Protein AF-A0A964ZH39-F1 (afdb_monomer_lite)

Sequence (64 aa):
MAILANDSIYAPAVVPEALEWALGKWCRHEADRVEISAAIEELFSWVSFTARQKPASDFWKEYF

pLDDT: mean 91.47, std 7.45, range [59.31, 97.81]

Foldseek 3Di:
DVVCVVVVQDFDPCLVVQLVVLVVCVVVVVDDPVRSVVSNVVSVVVSVVVSVPQDDDPVCVVPD

Radius of gyration: 14.77 Å; chains: 1; bounding box: 32×19×40 Å

Secondary structure (DSSP, 8-state):
-HHHHHTT----TTHHHHHHHHHHHHHTTSS-HHHHHHHHHHHHHHHHHHHHTS--SHHHHTT-

Structure (mmCIF, N/CA/C/O backbone):
data_AF-A0A964ZH39-F1
#
_entry.id   AF-A0A964ZH39-F1
#
loop_
_atom_site.group_PDB
_atom_site.id
_atom_site.type_symbol
_atom_site.label_atom_id
_atom_site.label_alt_id
_atom_site.label_comp_id
_atom_site.label_asym_id
_atom_site.label_entity_id
_atom_site.label_seq_id
_atom_site.pdbx_PDB_ins_code
_atom_site.Cartn_x
_atom_site.Cartn_y
_atom_site.Cartn_z
_atom_site.occupancy
_atom_site.B_iso_or_equiv
_atom_site.auth_seq_id
_atom_site.auth_comp_id
_atom_site.auth_asym_id
_atom_site.auth_atom_id
_atom_site.pdbx_PDB_model_num
ATOM 1 N N . MET A 1 1 ? -3.118 -9.688 1.977 1.00 59.31 1 MET A N 1
ATOM 2 C CA . MET A 1 1 ? -3.793 -8.939 3.065 1.00 59.31 1 MET A CA 1
ATOM 3 C C . MET A 1 1 ? -3.385 -9.371 4.473 1.00 59.31 1 MET A C 1
ATOM 5 O O . MET A 1 1 ? -3.327 -8.503 5.330 1.00 59.31 1 MET A O 1
ATOM 9 N N . ALA A 1 2 ? -3.064 -10.649 4.723 1.00 65.25 2 ALA A N 1
ATOM 10 C CA . ALA A 1 2 ? -2.709 -11.140 6.065 1.00 65.25 2 ALA A CA 1
ATOM 11 C C . ALA A 1 2 ? -1.572 -10.367 6.772 1.00 65.25 2 ALA A C 1
ATOM 13 O O . ALA A 1 2 ? -1.625 -10.208 7.982 1.00 65.25 2 ALA A O 1
ATOM 14 N N . ILE A 1 3 ? -0.585 -9.847 6.028 1.00 77.44 3 ILE A N 1
ATOM 15 C CA . ILE A 1 3 ? 0.556 -9.112 6.605 1.00 77.44 3 ILE A CA 1
ATOM 16 C C . ILE A 1 3 ? 0.126 -7.767 7.215 1.00 77.44 3 ILE A C 1
ATOM 18 O O . ILE A 1 3 ? 0.463 -7.493 8.355 1.00 77.44 3 ILE A O 1
ATOM 22 N N . LEU A 1 4 ? -0.656 -6.948 6.499 1.00 78.94 4 LEU A N 1
ATOM 23 C CA . LEU A 1 4 ? -1.080 -5.630 7.003 1.00 78.94 4 LEU A CA 1
ATOM 24 C C . LEU A 1 4 ? -2.124 -5.753 8.120 1.00 78.94 4 LEU A C 1
ATOM 26 O O . LEU A 1 4 ? -2.077 -5.020 9.104 1.00 78.94 4 LEU A O 1
ATOM 30 N N . ALA A 1 5 ? -3.032 -6.724 8.000 1.00 79.31 5 ALA A N 1
ATOM 31 C CA . ALA A 1 5 ? -4.045 -6.969 9.020 1.00 79.31 5 ALA A CA 1
ATOM 32 C C . ALA A 1 5 ? -3.438 -7.417 10.362 1.00 79.31 5 ALA A C 1
ATOM 34 O O . ALA A 1 5 ? -4.014 -7.122 11.405 1.00 79.31 5 ALA A O 1
ATOM 35 N N . ASN A 1 6 ? -2.272 -8.077 10.348 1.00 80.88 6 ASN A N 1
ATOM 36 C CA . ASN A 1 6 ? -1.544 -8.449 11.564 1.00 80.88 6 ASN A CA 1
ATOM 37 C C . ASN A 1 6 ? -1.122 -7.228 12.399 1.00 80.88 6 ASN A C 1
ATOM 39 O O . ASN A 1 6 ? -1.080 -7.308 13.622 1.00 80.88 6 ASN A O 1
ATOM 43 N N . ASP A 1 7 ? -0.878 -6.094 11.742 1.00 80.62 7 ASP A N 1
ATOM 44 C CA . ASP A 1 7 ? -0.523 -4.827 12.387 1.00 80.62 7 ASP A CA 1
ATOM 45 C C . ASP A 1 7 ? -1.747 -3.909 12.567 1.00 80.62 7 ASP A C 1
ATOM 47 O O . ASP A 1 7 ? -1.616 -2.699 12.755 1.00 80.62 7 ASP A O 1
ATOM 51 N N . SER A 1 8 ? -2.963 -4.466 12.481 1.00 82.38 8 SER A N 1
ATOM 52 C CA . SER A 1 8 ? -4.230 -3.722 12.513 1.00 82.38 8 SER A CA 1
ATOM 53 C C . SER A 1 8 ? -4.343 -2.639 11.427 1.00 82.38 8 SER A C 1
ATOM 55 O O . SER A 1 8 ? -5.078 -1.658 11.587 1.00 82.38 8 SER A O 1
ATOM 57 N N . ILE A 1 9 ? -3.639 -2.824 10.302 1.00 85.25 9 ILE A N 1
ATOM 58 C CA . ILE A 1 9 ? -3.683 -1.953 9.125 1.00 85.25 9 ILE A CA 1
ATOM 59 C C . ILE A 1 9 ? -4.649 -2.550 8.097 1.00 85.25 9 ILE A C 1
ATOM 61 O O . ILE A 1 9 ? -4.368 -3.548 7.431 1.00 85.25 9 ILE A O 1
ATOM 65 N N . TYR A 1 10 ? -5.790 -1.886 7.923 1.00 86.75 10 TYR A N 1
ATOM 66 C CA . TYR A 1 10 ? -6.831 -2.275 6.971 1.00 86.75 10 TYR A CA 1
ATOM 67 C C . TYR A 1 10 ? -6.715 -1.450 5.691 1.00 86.75 10 TYR A C 1
ATOM 69 O O . TYR A 1 10 ? -7.470 -0.507 5.458 1.00 86.75 10 TYR A O 1
ATOM 77 N N . ALA A 1 11 ? -5.711 -1.781 4.884 1.00 89.00 11 ALA A N 1
ATOM 78 C CA . ALA A 1 11 ? -5.454 -1.084 3.634 1.00 89.00 11 ALA A CA 1
ATOM 79 C C . ALA A 1 11 ? -6.571 -1.317 2.591 1.00 89.00 11 ALA A C 1
ATOM 81 O O . ALA A 1 11 ? -7.233 -2.360 2.610 1.00 89.00 11 ALA A O 1
ATOM 82 N N . PRO A 1 12 ? -6.747 -0.387 1.634 1.00 90.75 12 PRO A N 1
ATOM 83 C CA . PRO A 1 12 ? -7.651 -0.565 0.502 1.00 90.75 12 PRO A CA 1
ATOM 84 C C . PRO A 1 12 ? -7.386 -1.866 -0.265 1.00 90.75 12 PRO A C 1
ATOM 86 O O . PRO A 1 12 ? -6.237 -2.250 -0.488 1.00 90.75 12 PRO A O 1
ATOM 89 N N . ALA A 1 13 ? -8.456 -2.523 -0.724 1.00 91.69 13 ALA A N 1
ATOM 90 C CA . ALA A 1 13 ? -8.382 -3.822 -1.404 1.00 91.69 13 ALA A CA 1
ATOM 91 C C . ALA A 1 13 ? -7.495 -3.822 -2.663 1.00 91.69 13 ALA A C 1
ATOM 93 O O . ALA A 1 13 ? -6.956 -4.864 -3.019 1.00 91.69 13 ALA A O 1
ATOM 94 N N . VAL A 1 14 ? -7.314 -2.655 -3.289 1.00 93.50 14 VAL A N 1
ATOM 95 C CA . VAL A 1 14 ? -6.509 -2.455 -4.504 1.00 93.50 14 VAL A CA 1
ATOM 96 C C . VAL A 1 14 ? -4.995 -2.467 -4.251 1.00 93.50 14 VAL A C 1
ATOM 98 O O . VAL A 1 14 ? -4.225 -2.584 -5.19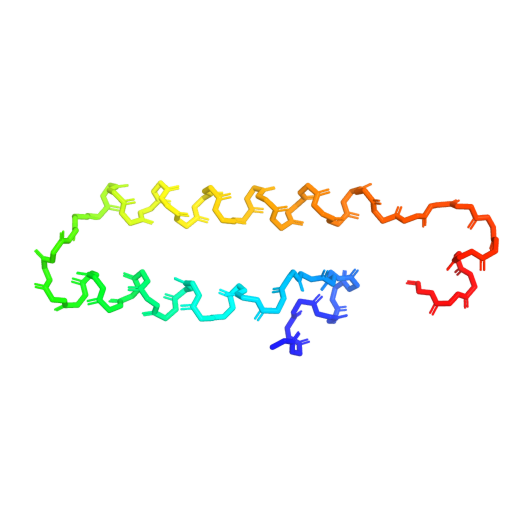4 1.00 93.50 14 VAL A O 1
ATOM 101 N N . VAL A 1 15 ? -4.525 -2.360 -3.001 1.00 94.00 15 VAL A N 1
ATOM 102 C CA . VAL A 1 15 ? -3.081 -2.229 -2.709 1.00 94.00 15 VAL A CA 1
ATOM 103 C C . VAL A 1 15 ? -2.237 -3.394 -3.257 1.00 94.00 15 VAL A C 1
ATOM 105 O O . VAL A 1 15 ? -1.212 -3.115 -3.877 1.00 94.00 15 VAL A O 1
ATOM 108 N N . PRO A 1 16 ? -2.623 -4.677 -3.102 1.00 92.7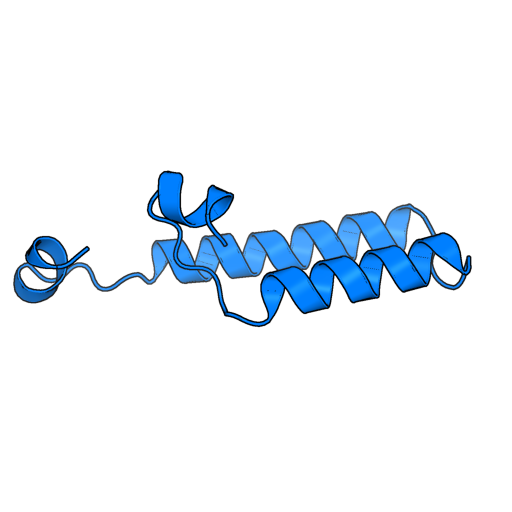5 16 PRO A N 1
ATOM 109 C CA . PRO A 1 16 ? -1.888 -5.783 -3.717 1.00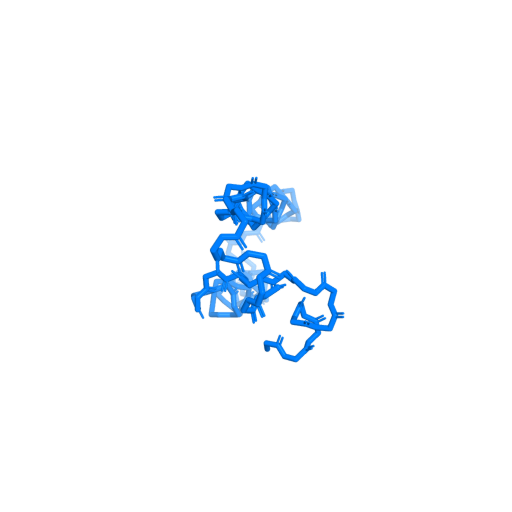 92.75 16 PRO A CA 1
ATOM 110 C C . PRO A 1 16 ? -1.839 -5.694 -5.249 1.00 92.75 16 PRO A C 1
ATOM 112 O O . PRO A 1 16 ? -0.768 -5.845 -5.827 1.00 92.75 16 PRO A O 1
ATOM 115 N N . GLU A 1 17 ? -2.965 -5.374 -5.893 1.00 95.31 17 GLU A N 1
ATOM 116 C CA . GLU A 1 17 ? -3.054 -5.217 -7.353 1.00 95.31 17 GLU A CA 1
ATOM 117 C C . GLU A 1 17 ? -2.172 -4.060 -7.850 1.00 95.31 17 GLU A C 1
ATOM 119 O O . GLU A 1 17 ? -1.460 -4.191 -8.845 1.00 95.31 17 GLU A O 1
ATOM 124 N N . ALA A 1 18 ? -2.147 -2.941 -7.121 1.00 96.06 18 ALA A N 1
ATOM 125 C CA . ALA A 1 18 ? -1.298 -1.795 -7.434 1.00 96.06 18 ALA A CA 1
ATOM 126 C C . ALA A 1 18 ? 0.202 -2.132 -7.325 1.00 96.06 18 ALA A C 1
ATOM 128 O O . ALA A 1 18 ? 0.992 -1.711 -8.172 1.00 96.06 18 ALA A O 1
ATOM 129 N N . LEU A 1 19 ? 0.598 -2.924 -6.320 1.00 95.81 19 LEU A N 1
ATOM 130 C CA . LEU A 1 19 ? 1.977 -3.406 -6.176 1.00 95.81 19 LEU A CA 1
ATOM 131 C C . LEU A 1 19 ? 2.369 -4.361 -7.309 1.00 95.81 19 LEU A C 1
ATOM 133 O O . LEU A 1 19 ? 3.461 -4.232 -7.862 1.00 95.81 19 LEU A O 1
ATOM 137 N N . GLU A 1 20 ? 1.486 -5.290 -7.683 1.00 96.62 20 GLU A N 1
ATOM 138 C CA . GLU A 1 20 ? 1.705 -6.196 -8.818 1.00 96.62 20 GLU A CA 1
ATOM 139 C C . GLU A 1 20 ? 1.842 -5.427 -10.135 1.00 96.62 20 GLU A C 1
ATOM 141 O O . GLU A 1 20 ? 2.728 -5.716 -10.944 1.00 96.62 20 GLU A O 1
ATOM 146 N N . TRP A 1 21 ? 1.017 -4.398 -10.334 1.00 96.62 21 TRP A N 1
ATOM 147 C CA . TRP A 1 21 ? 1.098 -3.526 -11.498 1.00 96.62 21 TRP A CA 1
ATOM 148 C C . TRP A 1 21 ? 2.428 -2.762 -11.558 1.00 96.62 21 TRP A C 1
ATOM 150 O O . TRP A 1 21 ? 3.086 -2.770 -12.604 1.00 96.62 21 TRP A O 1
ATOM 160 N N . ALA A 1 22 ? 2.864 -2.165 -10.443 1.00 96.88 22 ALA A N 1
ATOM 161 C CA . ALA A 1 22 ? 4.145 -1.462 -10.353 1.00 96.88 22 ALA A CA 1
ATOM 162 C C . ALA A 1 22 ? 5.332 -2.409 -10.602 1.00 96.88 22 ALA A C 1
ATOM 164 O O . ALA A 1 22 ? 6.235 -2.093 -11.380 1.00 96.88 22 ALA A O 1
ATOM 165 N N . LEU A 1 23 ? 5.300 -3.616 -10.029 1.00 96.06 23 LEU A N 1
ATOM 166 C CA . LEU A 1 23 ? 6.302 -4.648 -10.298 1.00 96.06 23 LEU A CA 1
ATOM 167 C C . LEU A 1 23 ? 6.320 -5.041 -11.782 1.00 96.06 23 LEU A C 1
ATOM 169 O O . LEU A 1 23 ? 7.389 -5.162 -12.378 1.00 96.06 23 LEU A O 1
ATOM 173 N N . GLY A 1 24 ? 5.150 -5.187 -12.407 1.00 97.44 24 GLY A N 1
ATOM 174 C CA . GLY A 1 24 ? 5.037 -5.473 -13.835 1.00 97.44 24 GLY A CA 1
ATOM 175 C C . GLY A 1 24 ? 5.660 -4.384 -14.713 1.00 97.44 24 GLY A C 1
ATOM 176 O O . GLY A 1 24 ? 6.341 -4.705 -15.688 1.00 97.44 24 GLY A O 1
ATOM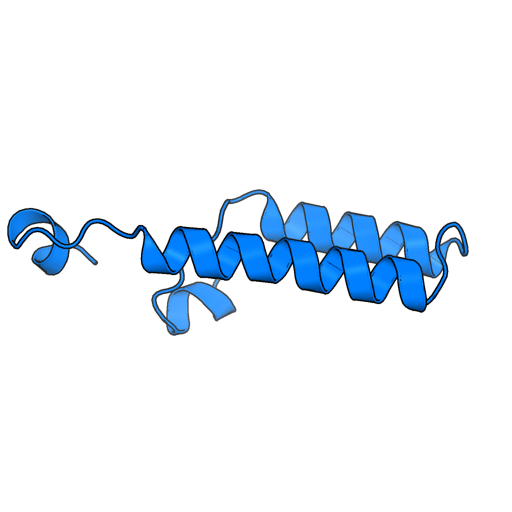 177 N N . LYS A 1 25 ? 5.476 -3.106 -14.357 1.00 97.38 25 LYS A N 1
ATOM 178 C CA . LYS A 1 25 ? 6.122 -1.964 -15.028 1.00 97.38 25 LYS A CA 1
ATOM 179 C C . LYS A 1 25 ? 7.645 -2.021 -14.918 1.00 97.38 25 LYS A C 1
ATOM 181 O O . LYS A 1 25 ? 8.331 -1.878 -15.929 1.00 97.38 25 LYS A O 1
ATOM 186 N N . TRP A 1 26 ? 8.156 -2.306 -13.721 1.00 96.62 26 TRP A N 1
ATOM 187 C CA . TRP A 1 26 ? 9.589 -2.474 -13.473 1.00 96.62 26 TRP A CA 1
ATOM 188 C C . TRP A 1 26 ? 10.189 -3.621 -14.299 1.00 96.62 26 TRP A C 1
ATOM 190 O O . TRP A 1 26 ? 11.169 -3.432 -15.016 1.00 96.62 26 TRP A O 1
ATOM 200 N N . CYS A 1 27 ? 9.571 -4.807 -14.259 1.00 96.81 27 CYS A N 1
ATOM 201 C CA . CYS A 1 27 ? 10.056 -5.993 -14.970 1.00 96.81 27 CYS A CA 1
ATOM 202 C C . CYS A 1 27 ? 10.063 -5.833 -16.496 1.00 96.81 27 CYS A C 1
ATOM 204 O O . CYS A 1 27 ? 10.879 -6.460 -17.167 1.00 96.81 27 CYS A O 1
ATOM 206 N N . ARG A 1 28 ? 9.166 -5.011 -17.052 1.00 97.81 28 ARG A N 1
ATOM 207 C CA . ARG A 1 28 ? 9.120 -4.706 -18.490 1.00 97.81 28 ARG A CA 1
ATOM 208 C C . ARG A 1 28 ? 10.027 -3.540 -18.898 1.00 97.81 28 ARG A C 1
ATOM 210 O O . ARG A 1 28 ? 10.009 -3.160 -20.063 1.00 97.81 28 ARG A O 1
ATOM 217 N N . HIS A 1 29 ? 10.815 -2.989 -17.968 1.00 95.56 29 HIS A N 1
ATOM 218 C CA . HIS A 1 29 ? 11.634 -1.790 -18.176 1.00 95.56 29 HIS A CA 1
ATOM 219 C C . HIS A 1 29 ? 10.821 -0.573 -18.662 1.00 95.56 29 HIS A C 1
ATOM 221 O O . HIS A 1 29 ? 11.347 0.297 -19.349 1.00 95.56 29 HIS A O 1
ATOM 227 N N . GLU A 1 30 ? 9.532 -0.514 -18.310 1.00 97.38 30 GLU A N 1
ATOM 228 C CA . GLU A 1 30 ? 8.633 0.601 -18.647 1.00 97.38 30 GLU A CA 1
ATOM 229 C C . GLU A 1 30 ? 8.714 1.750 -17.635 1.00 97.38 30 GLU A C 1
ATOM 231 O O . GLU A 1 30 ? 8.158 2.815 -17.884 1.00 97.38 30 GLU A O 1
ATOM 236 N N . ALA A 1 31 ? 9.357 1.513 -16.493 1.00 95.19 31 ALA A N 1
ATOM 237 C CA . ALA A 1 31 ? 9.619 2.499 -15.458 1.00 95.19 31 ALA A CA 1
ATOM 238 C C . ALA A 1 31 ? 11.003 2.245 -14.860 1.00 95.19 31 ALA A C 1
ATOM 240 O O . ALA A 1 31 ? 11.436 1.089 -14.755 1.00 95.19 31 ALA A O 1
ATOM 241 N N . ASP A 1 32 ? 11.693 3.311 -14.470 1.00 96.00 32 ASP A N 1
ATOM 242 C CA . ASP A 1 32 ? 12.999 3.221 -13.835 1.00 96.00 32 ASP A CA 1
ATOM 243 C C . ASP A 1 32 ? 12.907 3.053 -12.303 1.00 96.00 32 ASP A C 1
ATOM 245 O O . ASP A 1 32 ? 11.833 2.995 -11.697 1.00 96.00 32 ASP A O 1
ATOM 249 N N . ARG A 1 33 ? 14.068 2.910 -11.648 1.00 95.56 33 ARG A N 1
ATOM 250 C CA . ARG A 1 33 ? 14.122 2.631 -10.207 1.00 95.56 33 ARG A CA 1
ATOM 251 C C . ARG A 1 33 ? 13.579 3.807 -9.400 1.00 95.56 33 ARG A C 1
ATOM 253 O O . ARG A 1 33 ? 13.011 3.588 -8.331 1.00 95.56 33 ARG A O 1
ATOM 260 N N . VAL A 1 34 ? 13.812 5.028 -9.871 1.00 97.31 34 VAL A N 1
ATOM 261 C CA . VAL A 1 34 ? 13.399 6.260 -9.197 1.00 97.31 34 VAL A CA 1
ATOM 262 C C . VAL A 1 34 ? 11.883 6.381 -9.277 1.00 97.31 34 VAL A C 1
ATOM 264 O O . VAL A 1 34 ? 11.243 6.561 -8.243 1.00 97.31 34 VAL A O 1
ATOM 267 N N . GLU A 1 35 ? 11.310 6.179 -10.463 1.00 96.12 35 GLU A N 1
ATOM 268 C CA . GLU A 1 35 ? 9.864 6.199 -10.699 1.00 96.12 35 GLU A CA 1
ATOM 269 C C . GLU A 1 35 ? 9.136 5.146 -9.855 1.00 96.12 35 GLU A C 1
ATOM 271 O O . GLU A 1 35 ? 8.173 5.462 -9.156 1.00 96.12 35 GLU A O 1
ATOM 276 N N . ILE A 1 36 ? 9.627 3.902 -9.854 1.00 96.69 36 ILE A N 1
ATOM 277 C CA . ILE A 1 36 ? 9.018 2.813 -9.078 1.00 96.69 36 ILE A CA 1
ATOM 278 C C . ILE A 1 36 ? 9.128 3.058 -7.572 1.00 96.69 36 ILE A C 1
ATOM 280 O O . ILE A 1 36 ? 8.164 2.815 -6.847 1.00 96.69 36 ILE A O 1
ATOM 284 N N . SER A 1 37 ? 10.273 3.550 -7.090 1.00 96.56 37 SER A N 1
ATOM 285 C CA . SER A 1 37 ? 10.445 3.837 -5.658 1.00 96.56 37 SER A CA 1
ATOM 286 C C . SER A 1 37 ? 9.483 4.934 -5.203 1.00 96.56 37 SER A C 1
ATOM 288 O O . SER A 1 37 ? 8.784 4.745 -4.211 1.00 96.56 37 SER A O 1
ATOM 290 N N . ALA A 1 38 ? 9.373 6.024 -5.970 1.00 97.38 38 ALA A N 1
ATOM 291 C CA . ALA A 1 38 ? 8.441 7.109 -5.677 1.00 97.38 38 ALA A CA 1
ATOM 292 C C . ALA A 1 38 ? 6.975 6.634 -5.686 1.00 97.38 38 ALA A C 1
ATOM 294 O O . ALA A 1 38 ? 6.219 6.960 -4.773 1.00 97.38 38 ALA A O 1
ATOM 295 N N . ALA A 1 39 ? 6.582 5.808 -6.663 1.00 96.44 39 ALA A N 1
ATOM 296 C CA . ALA A 1 39 ? 5.223 5.269 -6.750 1.00 96.44 39 ALA A CA 1
ATOM 297 C C . ALA A 1 39 ? 4.872 4.346 -5.567 1.00 96.44 39 ALA A C 1
ATOM 299 O O . ALA A 1 39 ? 3.760 4.389 -5.037 1.00 96.44 39 ALA A O 1
ATOM 300 N N . ILE A 1 40 ? 5.821 3.514 -5.125 1.00 96.56 40 ILE A N 1
ATOM 301 C CA . ILE A 1 40 ? 5.636 2.655 -3.949 1.00 96.56 40 ILE A CA 1
ATOM 302 C C . ILE A 1 40 ? 5.524 3.509 -2.679 1.00 96.56 40 ILE A C 1
ATOM 304 O O . ILE A 1 40 ? 4.635 3.269 -1.861 1.00 96.56 40 ILE A O 1
ATOM 308 N N . GLU A 1 41 ? 6.379 4.520 -2.513 1.00 97.56 41 GLU A N 1
ATOM 309 C CA . GLU A 1 41 ? 6.310 5.451 -1.380 1.00 97.56 41 GLU A CA 1
ATOM 310 C C . GLU A 1 41 ? 4.963 6.186 -1.324 1.00 97.56 41 GLU A C 1
ATOM 312 O O . GLU A 1 41 ? 4.349 6.271 -0.257 1.00 97.56 41 GLU A O 1
ATOM 317 N N . GLU A 1 42 ? 4.459 6.653 -2.467 1.00 97.25 42 GLU A N 1
ATOM 318 C CA . GLU A 1 42 ? 3.142 7.281 -2.579 1.00 97.25 42 GLU A CA 1
ATOM 319 C C . GLU A 1 42 ? 2.019 6.322 -2.153 1.00 97.25 42 GLU A C 1
ATOM 321 O O . GLU A 1 42 ? 1.164 6.680 -1.333 1.00 97.25 42 GLU A O 1
ATOM 326 N N . LEU A 1 43 ? 2.057 5.073 -2.626 1.00 96.19 43 LEU A N 1
ATOM 327 C CA . LEU A 1 43 ? 1.074 4.053 -2.265 1.00 96.19 43 LEU A CA 1
ATOM 328 C C . LEU A 1 43 ? 1.061 3.783 -0.751 1.00 96.19 43 LEU A C 1
ATOM 330 O O . LEU A 1 43 ? -0.005 3.735 -0.132 1.00 96.19 43 LEU A O 1
ATOM 334 N N . PHE A 1 44 ? 2.232 3.647 -0.123 1.00 95.38 44 PHE A N 1
ATOM 335 C CA . PHE A 1 44 ? 2.327 3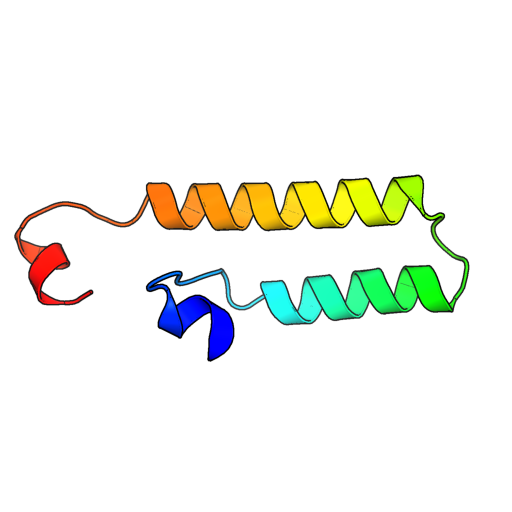.420 1.324 1.00 95.38 44 PHE A CA 1
ATOM 336 C C . PHE A 1 44 ? 2.014 4.669 2.159 1.00 95.38 44 PHE A C 1
ATOM 338 O O . PHE A 1 44 ? 1.525 4.546 3.289 1.00 95.38 44 PHE A O 1
ATOM 345 N N . SER A 1 45 ? 2.215 5.868 1.610 1.00 96.06 45 SER A N 1
ATOM 346 C CA . SER A 1 45 ? 1.727 7.115 2.204 1.00 96.06 45 SER A CA 1
ATOM 347 C C . SER A 1 45 ? 0.197 7.123 2.279 1.00 96.06 45 SER A C 1
ATOM 349 O O . SER A 1 45 ? -0.374 7.411 3.335 1.00 96.06 45 SER A O 1
ATOM 351 N N . TRP A 1 46 ? -0.483 6.690 1.211 1.00 95.06 46 TRP A N 1
ATOM 352 C CA . TRP A 1 46 ? -1.938 6.532 1.218 1.00 95.06 46 TRP A CA 1
ATOM 353 C C . TRP A 1 46 ? -2.407 5.476 2.225 1.00 95.06 46 TRP A C 1
ATOM 355 O O . TRP A 1 46 ? -3.313 5.748 3.015 1.00 95.06 46 TRP A O 1
ATOM 365 N N . VAL A 1 47 ? -1.753 4.309 2.285 1.00 93.88 47 VAL A N 1
ATOM 366 C CA . VAL A 1 47 ? -2.055 3.285 3.305 1.00 93.88 47 VAL A CA 1
ATOM 367 C C . VAL A 1 47 ? -1.921 3.865 4.715 1.00 93.88 47 VAL A C 1
ATOM 369 O O . VAL A 1 47 ? -2.839 3.740 5.527 1.00 93.88 47 VAL A O 1
ATOM 372 N N . SER A 1 48 ? -0.828 4.577 4.990 1.00 93.75 48 SER A N 1
ATOM 373 C CA . SER A 1 48 ? -0.599 5.234 6.282 1.00 93.75 48 SER A CA 1
ATOM 374 C C . SER A 1 48 ? -1.683 6.262 6.608 1.00 93.75 48 SER A C 1
ATOM 376 O O . SER A 1 48 ? -2.142 6.344 7.748 1.00 93.75 48 SER A O 1
ATOM 378 N N . PHE A 1 49 ? -2.129 7.033 5.614 1.00 93.62 49 PHE A N 1
ATOM 379 C CA . PHE A 1 49 ? -3.234 7.972 5.772 1.00 93.62 49 PHE A CA 1
ATOM 380 C C . PHE A 1 49 ? -4.541 7.253 6.129 1.00 93.62 49 PHE A C 1
ATOM 382 O O . PHE A 1 49 ? -5.196 7.638 7.096 1.00 93.62 49 PHE A O 1
ATOM 389 N N . THR A 1 50 ? -4.893 6.176 5.418 1.00 90.69 50 THR A N 1
ATOM 390 C CA . THR A 1 50 ? -6.112 5.401 5.716 1.00 90.69 50 THR A CA 1
ATOM 391 C C . THR A 1 50 ? -6.083 4.782 7.112 1.00 90.69 50 THR A C 1
ATOM 393 O O . THR A 1 50 ? -7.081 4.845 7.825 1.00 90.69 50 THR A O 1
ATOM 396 N N . ALA A 1 51 ? -4.928 4.278 7.553 1.00 89.81 51 ALA A N 1
ATOM 397 C CA . ALA A 1 51 ? -4.762 3.738 8.898 1.00 89.81 51 ALA A CA 1
ATOM 398 C C . ALA A 1 51 ? -4.963 4.810 9.985 1.00 89.81 51 ALA A C 1
ATOM 400 O O . ALA A 1 51 ? -5.593 4.545 11.006 1.00 89.81 51 ALA A O 1
ATOM 401 N N . ARG A 1 52 ? -4.479 6.040 9.760 1.00 90.38 52 ARG A N 1
ATOM 402 C CA . ARG A 1 52 ? -4.653 7.171 10.694 1.00 90.38 52 ARG A CA 1
ATOM 403 C C . ARG A 1 52 ? -6.081 7.709 10.742 1.00 90.38 52 ARG A C 1
ATOM 405 O O . ARG A 1 52 ? -6.486 8.236 11.769 1.00 90.38 52 ARG A O 1
ATOM 412 N N . GLN A 1 53 ? -6.823 7.590 9.644 1.00 90.94 53 GLN A N 1
ATOM 413 C CA . GLN A 1 53 ? -8.222 8.023 9.541 1.00 90.94 53 GLN A CA 1
ATOM 414 C C . GLN A 1 53 ? -9.219 6.959 10.023 1.00 90.94 53 GLN A C 1
ATOM 416 O O . GLN A 1 53 ? -10.431 7.132 9.884 1.00 90.94 53 GLN A O 1
ATOM 421 N N . LYS A 1 54 ? -8.727 5.851 10.589 1.00 89.00 54 LYS A N 1
ATOM 422 C CA . LYS A 1 54 ? -9.561 4.817 11.199 1.00 89.00 5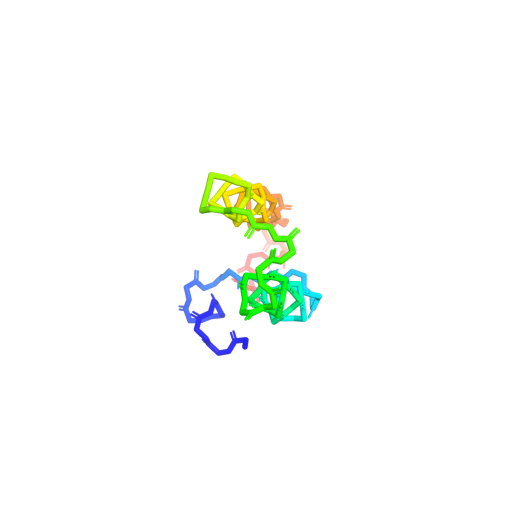4 LYS A CA 1
ATOM 423 C C . LYS A 1 54 ? -10.475 5.454 12.264 1.00 89.00 54 LYS A C 1
ATOM 425 O O . LYS A 1 54 ? -9.982 6.226 13.090 1.00 89.00 54 LYS A O 1
ATOM 430 N N . PRO A 1 55 ? -11.792 5.163 12.266 1.00 91.38 55 PRO A N 1
ATOM 431 C CA . PRO A 1 55 ? -12.704 5.774 13.228 1.00 91.38 55 PRO A CA 1
ATOM 432 C C . PRO A 1 55 ? -12.251 5.518 14.672 1.00 91.38 55 PRO A C 1
ATOM 434 O O . PRO A 1 55 ? -11.909 4.402 15.036 1.00 91.38 55 PRO A O 1
ATOM 437 N N . ALA A 1 56 ? -12.240 6.552 15.509 1.00 89.50 56 ALA A N 1
ATOM 438 C CA . ALA A 1 56 ? -11.697 6.465 16.869 1.00 89.50 56 ALA A CA 1
ATOM 439 C C . ALA A 1 56 ? -12.751 6.691 17.965 1.00 89.50 56 ALA A C 1
ATOM 441 O O . ALA A 1 56 ? -12.398 6.893 19.128 1.00 89.50 56 ALA A O 1
ATOM 442 N N . SER A 1 57 ? -14.042 6.689 17.622 1.00 93.31 57 SER A N 1
ATOM 443 C CA . SER A 1 57 ? -15.100 6.751 18.635 1.00 93.31 57 SER A CA 1
ATOM 444 C C . SER A 1 57 ? -15.153 5.450 19.429 1.00 93.31 57 SER A C 1
ATOM 446 O O . SER A 1 57 ? -14.859 4.385 18.886 1.00 93.31 57 SER A O 1
ATOM 448 N N . ASP A 1 58 ? -15.611 5.520 20.676 1.00 93.81 58 ASP A N 1
ATOM 449 C CA . ASP A 1 58 ? -15.660 4.353 21.565 1.00 93.81 58 ASP A CA 1
ATOM 450 C C . ASP A 1 58 ? -16.488 3.199 20.982 1.00 93.81 58 ASP A C 1
ATOM 452 O O . ASP A 1 58 ? -16.061 2.055 21.062 1.00 93.81 58 ASP A O 1
ATOM 456 N N . PHE A 1 59 ? -17.560 3.509 20.242 1.00 94.62 59 PHE A N 1
ATOM 457 C CA . PHE A 1 59 ? -18.341 2.520 19.488 1.00 94.62 59 PHE A CA 1
ATOM 458 C C . PHE A 1 59 ? -17.497 1.652 18.535 1.00 94.62 59 PHE A C 1
ATOM 460 O O . PHE A 1 59 ? -17.719 0.452 18.426 1.00 94.62 59 PHE A O 1
ATOM 467 N N . TRP A 1 60 ? -16.536 2.246 17.819 1.00 92.06 60 TRP A N 1
ATOM 468 C CA . TRP A 1 60 ? -15.762 1.536 16.798 1.00 92.06 60 TRP A CA 1
ATOM 469 C C . TRP A 1 60 ? -14.504 0.867 17.364 1.00 92.06 60 TRP A C 1
ATOM 471 O O . TRP A 1 60 ? -14.072 -0.149 16.826 1.00 92.06 60 TRP A O 1
ATOM 481 N N . LYS A 1 61 ? -13.953 1.383 18.473 1.00 87.75 61 LYS A N 1
ATOM 482 C CA . LYS A 1 61 ? -12.812 0.775 19.184 1.00 87.75 61 LYS A CA 1
ATOM 483 C C . LYS A 1 61 ? -13.103 -0.632 19.715 1.00 87.75 61 LYS A C 1
ATOM 485 O O . LYS A 1 61 ? -12.171 -1.381 19.964 1.00 87.75 61 LYS A O 1
ATOM 490 N N . GLU A 1 62 ? -14.371 -0.978 19.930 1.00 88.62 62 GLU A N 1
ATOM 491 C CA . GLU A 1 62 ? -14.765 -2.330 20.346 1.00 88.62 62 GLU A CA 1
ATOM 492 C C . GLU A 1 62 ? -14.725 -3.342 19.190 1.00 88.62 62 GLU A C 1
ATOM 494 O O . GLU A 1 62 ? -14.647 -4.545 19.428 1.00 88.62 62 GLU A O 1
ATOM 499 N N . TYR A 1 63 ? -14.785 -2.873 17.939 1.00 87.69 63 TYR A N 1
ATOM 500 C CA . TYR A 1 63 ? -14.824 -3.735 16.759 1.00 87.69 63 TYR A CA 1
ATOM 501 C C . TYR A 1 63 ? -13.434 -4.036 16.185 1.00 87.69 63 TYR A C 1
ATOM 503 O O . TYR A 1 63 ? -13.189 -5.155 15.733 1.00 87.69 63 TYR A O 1
ATOM 511 N N . PHE A 1 64 ? -12.540 -3.044 16.161 1.00 82.06 64 PHE A N 1
ATOM 512 C CA . PHE A 1 64 ? -11.241 -3.119 15.482 1.00 82.06 64 PHE A CA 1
ATOM 513 C C . PHE A 1 64 ? -10.078 -2.585 16.314 1.00 82.06 64 PHE A C 1
ATOM 515 O O . PHE A 1 64 ? -8.944 -2.645 15.779 1.00 82.06 64 PHE A O 1
#